Protein AF-A0A935S2S4-F1 (afdb_monomer)

Sequence (114 aa):
MNERDFGFKVIEQGTLTKVNLVAPYSPSWRAGIFNNDDVIAVNGTVVRNNLNQLLNYYSNQKSIDITIISQEKLRTVTLQKDEKEQTWFFKSKLSILAQSADKQKDSFNIWKTF

pLDDT: mean 90.67, std 6.55, range [62.06, 98.06]

Structure (mmCIF, N/CA/C/O backbone):
data_AF-A0A935S2S4-F1
#
_entry.id   AF-A0A935S2S4-F1
#
loop_
_atom_site.group_PDB
_atom_site.id
_atom_site.type_symbol
_atom_site.label_atom_id
_atom_site.label_alt_id
_atom_site.label_comp_id
_atom_site.label_asym_id
_atom_site.label_entity_id
_atom_site.label_seq_id
_atom_site.pdbx_PDB_ins_code
_atom_site.Cartn_x
_atom_site.Cartn_y
_atom_site.Cartn_z
_atom_site.occupancy
_atom_site.B_iso_or_equiv
_atom_site.auth_seq_id
_atom_site.auth_comp_id
_atom_site.auth_asym_id
_atom_site.auth_atom_id
_atom_site.pdbx_PDB_model_num
ATOM 1 N N . MET A 1 1 ? 6.767 6.193 0.531 1.00 79.56 1 MET A N 1
ATOM 2 C CA . MET A 1 1 ? 6.440 4.775 0.430 1.00 79.56 1 MET A CA 1
ATOM 3 C C . MET A 1 1 ? 5.403 4.669 -0.643 1.00 79.56 1 MET A C 1
ATOM 5 O O . MET A 1 1 ? 4.700 5.637 -0.904 1.00 79.56 1 MET A O 1
ATOM 9 N N . ASN A 1 2 ? 5.301 3.508 -1.246 1.00 84.56 2 ASN A N 1
ATOM 10 C CA . ASN A 1 2 ? 4.288 3.213 -2.227 1.00 84.56 2 ASN A CA 1
ATOM 11 C C . ASN A 1 2 ? 3.735 1.806 -1.975 1.00 84.56 2 ASN A C 1
ATOM 13 O O . ASN A 1 2 ? 4.348 1.003 -1.277 1.00 84.56 2 ASN A O 1
ATOM 17 N N . GLU A 1 3 ? 2.597 1.483 -2.578 1.00 84.12 3 GLU A N 1
ATOM 18 C CA . GLU A 1 3 ? 1.985 0.147 -2.542 1.00 84.12 3 GLU A CA 1
ATOM 19 C C . GLU A 1 3 ? 2.989 -0.942 -2.981 1.00 84.12 3 GLU A C 1
ATOM 21 O O . GLU A 1 3 ? 3.030 -2.056 -2.452 1.00 84.12 3 GLU A O 1
ATOM 26 N N . ARG A 1 4 ? 3.888 -0.574 -3.904 1.00 89.44 4 ARG A N 1
ATOM 27 C CA . ARG A 1 4 ? 4.980 -1.412 -4.417 1.00 89.44 4 ARG A CA 1
ATOM 28 C C . ARG A 1 4 ? 6.048 -1.765 -3.387 1.00 89.44 4 ARG A C 1
ATOM 30 O O . ARG A 1 4 ? 6.725 -2.761 -3.609 1.00 89.44 4 ARG A O 1
ATOM 37 N N . ASP A 1 5 ? 6.187 -1.002 -2.307 1.00 89.94 5 ASP A N 1
ATOM 38 C CA . ASP A 1 5 ? 7.149 -1.282 -1.229 1.00 89.94 5 ASP A CA 1
ATOM 39 C C . ASP A 1 5 ? 6.643 -2.383 -0.289 1.00 89.94 5 ASP A C 1
ATOM 41 O O . ASP A 1 5 ? 7.412 -2.964 0.472 1.00 89.94 5 ASP A O 1
ATOM 45 N N . PHE A 1 6 ? 5.339 -2.666 -0.332 1.00 93.06 6 PHE A N 1
ATOM 46 C CA . PHE A 1 6 ? 4.679 -3.628 0.548 1.00 93.06 6 PHE A CA 1
ATOM 47 C C . PHE A 1 6 ? 4.046 -4.798 -0.208 1.00 93.06 6 PHE A C 1
ATOM 49 O O . PHE A 1 6 ? 3.678 -5.806 0.391 1.00 93.06 6 PHE A O 1
ATOM 56 N N . GLY A 1 7 ? 3.949 -4.688 -1.534 1.00 93.44 7 GLY A N 1
ATOM 57 C CA . GLY A 1 7 ? 3.487 -5.756 -2.406 1.00 93.44 7 GLY A CA 1
ATOM 58 C C . GLY A 1 7 ? 1.991 -5.996 -2.329 1.00 93.44 7 GLY A C 1
ATOM 59 O O . GLY A 1 7 ? 1.554 -7.146 -2.345 1.00 93.44 7 GLY A O 1
ATOM 60 N N . PHE A 1 8 ? 1.220 -4.911 -2.337 1.00 95.31 8 PHE A N 1
ATOM 61 C CA . PHE A 1 8 ? -0.205 -4.932 -2.647 1.00 95.31 8 PHE A CA 1
ATOM 62 C C . PHE A 1 8 ? -0.540 -3.922 -3.755 1.00 95.31 8 PHE A C 1
ATOM 64 O O . PHE A 1 8 ? 0.303 -3.117 -4.147 1.00 95.31 8 PHE A O 1
ATOM 71 N N . LYS A 1 9 ? -1.752 -4.000 -4.298 1.00 95.31 9 LYS A N 1
ATOM 72 C CA . LYS A 1 9 ? -2.376 -2.946 -5.106 1.00 95.31 9 LYS A CA 1
ATOM 73 C C . LYS A 1 9 ? -3.804 -2.758 -4.658 1.00 95.31 9 LYS A C 1
ATOM 75 O O . LYS A 1 9 ? -4.465 -3.739 -4.305 1.00 95.31 9 LYS A O 1
ATOM 80 N N . VAL A 1 10 ? -4.293 -1.537 -4.784 1.00 95.25 10 VAL A N 1
ATOM 81 C CA . VAL A 1 10 ? -5.698 -1.222 -4.534 1.00 95.25 10 VAL A CA 1
ATOM 82 C C . VAL A 1 10 ? -6.417 -0.800 -5.807 1.00 95.25 10 VAL A C 1
ATOM 84 O O . VAL A 1 10 ? -5.803 -0.468 -6.823 1.00 95.25 10 VAL A O 1
ATOM 87 N N . ILE A 1 11 ? -7.738 -0.838 -5.736 1.00 94.81 11 ILE A N 1
ATOM 88 C CA . ILE A 1 11 ? -8.659 -0.195 -6.662 1.00 94.81 11 ILE A CA 1
ATOM 89 C C . ILE A 1 11 ? -9.589 0.699 -5.848 1.00 94.81 11 ILE A C 1
ATOM 91 O O . ILE A 1 11 ? -10.024 0.329 -4.756 1.00 94.81 11 ILE A O 1
ATOM 95 N N . GLU A 1 12 ? -9.891 1.876 -6.376 1.00 92.38 12 GLU A N 1
ATOM 96 C CA . GLU A 1 12 ? -10.876 2.767 -5.771 1.00 92.38 12 GLU A CA 1
ATOM 97 C C . GLU A 1 12 ? -12.259 2.437 -6.342 1.00 92.38 12 GLU A C 1
ATOM 99 O O . GLU A 1 12 ? -12.459 2.428 -7.558 1.00 92.38 12 GLU A O 1
ATOM 104 N N . GLN A 1 13 ? -13.207 2.126 -5.461 1.00 88.50 13 GLN A N 1
ATOM 105 C CA . GLN A 1 13 ? -14.606 1.865 -5.789 1.00 88.50 13 GLN A CA 1
ATOM 106 C C . GLN A 1 13 ? -15.472 2.873 -5.031 1.00 88.50 13 GLN A C 1
ATOM 108 O O . GLN A 1 13 ? -15.844 2.670 -3.875 1.00 88.50 13 GLN A O 1
ATOM 113 N N . GLY A 1 14 ? -15.757 4.008 -5.672 1.00 87.38 14 GLY A N 1
ATOM 114 C CA . GLY A 1 14 ? -16.455 5.116 -5.022 1.00 87.38 14 GLY A CA 1
ATOM 115 C C . GLY A 1 14 ? -15.600 5.727 -3.912 1.00 87.38 14 GLY A C 1
ATOM 116 O O . GLY A 1 14 ? -14.588 6.358 -4.198 1.00 87.38 14 GLY A O 1
ATOM 117 N N . THR A 1 15 ? -16.010 5.556 -2.654 1.00 84.88 15 THR A N 1
ATOM 118 C CA . THR A 1 15 ? -15.266 6.020 -1.467 1.00 84.88 15 THR A CA 1
ATOM 119 C C . THR A 1 15 ? -14.428 4.924 -0.810 1.00 84.88 15 THR A C 1
ATOM 121 O O . THR A 1 15 ? -13.741 5.194 0.174 1.00 84.88 15 THR A O 1
ATOM 124 N N . LEU A 1 16 ? -14.529 3.683 -1.294 1.00 90.75 16 LEU A N 1
ATOM 125 C CA . LEU A 1 16 ? -13.819 2.538 -0.739 1.00 90.75 16 LEU A CA 1
ATOM 126 C C . LEU A 1 16 ? -12.513 2.316 -1.493 1.00 90.75 16 LEU A C 1
ATOM 128 O O . LEU A 1 16 ? -12.470 2.338 -2.722 1.00 90.75 16 LEU A O 1
ATOM 132 N N . THR A 1 17 ? -11.447 2.054 -0.747 1.00 96.00 17 THR A N 1
ATOM 133 C CA . THR A 1 17 ? -10.157 1.637 -1.296 1.00 96.00 17 THR A CA 1
ATOM 134 C C . THR A 1 17 ? -9.994 0.144 -1.044 1.00 96.00 17 THR A C 1
ATOM 136 O O . THR A 1 17 ? -9.702 -0.263 0.075 1.00 96.00 17 THR A O 1
ATOM 139 N N . LYS A 1 18 ? -10.208 -0.686 -2.066 1.00 96.00 18 LYS A N 1
ATOM 140 C CA . LYS A 1 18 ? -10.226 -2.149 -1.933 1.00 96.00 18 LYS A CA 1
ATOM 141 C C . LYS A 1 18 ? -8.922 -2.757 -2.433 1.00 96.00 18 LYS A C 1
ATOM 143 O O . LYS A 1 18 ? -8.431 -2.390 -3.499 1.00 96.00 18 LYS A O 1
ATOM 148 N N . VAL A 1 19 ? -8.359 -3.704 -1.691 1.00 96.62 19 VAL A N 1
ATOM 149 C CA . VAL A 1 19 ? -7.189 -4.477 -2.118 1.00 96.62 19 VAL A CA 1
ATOM 150 C C . VAL A 1 19 ? -7.584 -5.368 -3.289 1.00 96.62 19 VAL A C 1
ATOM 152 O O . VAL A 1 19 ? -8.498 -6.176 -3.180 1.00 96.62 19 VAL A O 1
ATOM 155 N N . ASN A 1 20 ? -6.874 -5.237 -4.406 1.00 96.38 20 ASN A N 1
ATOM 156 C CA . ASN A 1 20 ? -7.121 -6.007 -5.626 1.00 96.38 20 ASN A CA 1
ATOM 157 C C . ASN A 1 20 ? -6.077 -7.110 -5.835 1.00 96.38 20 ASN A C 1
ATOM 159 O O . ASN A 1 20 ? -6.391 -8.201 -6.298 1.00 96.38 20 ASN A O 1
ATOM 163 N N . LEU A 1 21 ? -4.812 -6.833 -5.506 1.00 96.06 21 LEU A N 1
ATOM 164 C CA . LEU A 1 21 ? -3.717 -7.789 -5.665 1.00 96.06 21 LEU A CA 1
ATOM 165 C C . LEU A 1 21 ? -2.813 -7.764 -4.444 1.00 96.06 21 LEU A C 1
ATOM 167 O O . LEU A 1 21 ? -2.524 -6.700 -3.904 1.00 96.06 21 LEU A O 1
ATOM 171 N N . VAL A 1 22 ? -2.300 -8.935 -4.080 1.00 96.62 22 VAL A N 1
ATOM 172 C CA . VAL A 1 22 ? -1.262 -9.108 -3.065 1.00 96.62 22 VAL A CA 1
ATO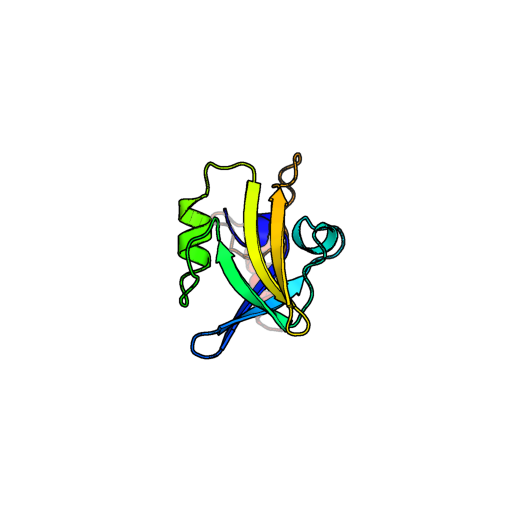M 173 C C . VAL A 1 22 ? -0.209 -10.040 -3.648 1.00 96.62 22 VAL A C 1
ATOM 175 O O . VAL A 1 22 ? -0.530 -11.118 -4.145 1.00 96.62 22 VAL A O 1
ATOM 178 N N . ALA A 1 23 ? 1.045 -9.600 -3.660 1.00 95.25 23 ALA A N 1
ATOM 179 C CA . ALA A 1 23 ? 2.142 -10.393 -4.188 1.00 95.25 23 ALA A CA 1
ATOM 180 C C . ALA A 1 23 ? 2.553 -11.486 -3.183 1.00 95.25 23 ALA A C 1
ATOM 182 O O . ALA A 1 23 ? 2.676 -11.190 -1.995 1.00 95.25 23 ALA A O 1
ATOM 183 N N . PRO A 1 24 ? 2.812 -12.731 -3.621 1.00 93.31 24 PRO A N 1
ATOM 184 C CA . PRO A 1 24 ? 3.286 -13.787 -2.731 1.00 93.31 24 PRO A CA 1
ATOM 185 C C . PRO A 1 24 ? 4.554 -13.380 -1.975 1.00 93.31 24 PRO A C 1
ATOM 187 O O . PRO A 1 24 ? 5.441 -12.736 -2.539 1.00 93.31 24 PRO A O 1
ATOM 190 N N . TYR A 1 25 ? 4.634 -13.778 -0.703 1.00 92.56 25 TYR A N 1
ATOM 191 C CA . TYR A 1 25 ? 5.766 -13.521 0.196 1.00 92.56 25 TYR A CA 1
ATOM 192 C C . TYR A 1 25 ? 6.083 -12.041 0.473 1.00 92.56 25 TYR A C 1
ATOM 194 O O . TYR A 1 25 ? 7.078 -11.758 1.143 1.00 92.56 25 TYR A O 1
ATOM 202 N N . SER A 1 26 ? 5.252 -11.100 0.012 1.00 94.31 26 SER A N 1
ATOM 203 C CA . SER A 1 26 ? 5.408 -9.672 0.295 1.00 94.31 26 SER A CA 1
ATOM 204 C C . SER A 1 26 ? 5.094 -9.324 1.757 1.00 94.31 26 SER A C 1
ATOM 206 O O . SER A 1 26 ? 4.464 -10.124 2.458 1.00 94.31 26 SER A O 1
ATOM 208 N N . PRO A 1 27 ? 5.478 -8.127 2.242 1.00 94.94 27 PRO A N 1
ATOM 209 C CA . PRO A 1 27 ? 5.054 -7.624 3.544 1.00 94.94 27 PRO A CA 1
ATOM 210 C C . PRO A 1 27 ? 3.542 -7.716 3.764 1.00 94.94 27 PRO A C 1
ATOM 212 O O . PRO A 1 27 ? 3.111 -8.212 4.801 1.00 94.94 27 PRO A O 1
ATOM 215 N N . SER A 1 28 ? 2.734 -7.326 2.775 1.00 95.75 28 SER A N 1
ATOM 216 C CA . SER A 1 28 ? 1.273 -7.423 2.862 1.00 95.75 28 SER A CA 1
ATOM 217 C C . SER A 1 28 ? 0.772 -8.863 2.936 1.00 95.75 28 SER A C 1
ATOM 219 O O . SER A 1 28 ? -0.148 -9.138 3.703 1.00 95.75 28 SER A O 1
ATOM 221 N N . TRP A 1 29 ? 1.396 -9.792 2.204 1.00 95.62 29 TRP A N 1
ATOM 222 C CA . TRP A 1 29 ? 1.056 -11.215 2.283 1.00 95.62 29 TRP A CA 1
ATOM 223 C C . TRP A 1 29 ? 1.381 -11.799 3.661 1.00 95.62 29 TRP A C 1
ATOM 225 O O . TRP A 1 29 ? 0.541 -12.455 4.270 1.00 95.62 29 TRP A O 1
ATOM 235 N N . ARG A 1 30 ? 2.578 -11.507 4.189 1.00 94.94 30 ARG A N 1
ATOM 236 C CA . ARG A 1 30 ? 3.013 -11.959 5.523 1.00 94.94 30 ARG A CA 1
ATOM 237 C C . ARG A 1 30 ? 2.143 -11.379 6.641 1.00 94.94 30 ARG A C 1
ATOM 239 O O . ARG A 1 30 ? 1.908 -12.052 7.636 1.00 94.94 30 ARG A O 1
ATOM 246 N N . ALA A 1 31 ? 1.629 -10.165 6.450 1.00 95.00 31 ALA A N 1
ATOM 247 C CA . ALA A 1 31 ? 0.675 -9.517 7.348 1.00 95.00 31 ALA A CA 1
ATOM 248 C C . ALA A 1 31 ? -0.772 -10.038 7.205 1.00 95.00 31 ALA A C 1
ATOM 250 O O . ALA A 1 31 ? -1.677 -9.557 7.889 1.00 95.00 31 ALA A O 1
ATOM 251 N N . GLY A 1 32 ? -1.013 -11.003 6.311 1.00 94.81 32 GLY A N 1
ATOM 252 C CA . GLY A 1 32 ? -2.319 -11.622 6.103 1.00 94.81 32 GLY A CA 1
ATOM 253 C C . GLY A 1 32 ? -3.339 -10.712 5.422 1.00 94.81 32 GLY A C 1
ATOM 254 O O . GLY A 1 32 ? -4.536 -10.899 5.635 1.00 94.81 32 GLY A O 1
ATOM 255 N N . ILE A 1 33 ? -2.903 -9.693 4.674 1.00 96.50 33 ILE A N 1
ATOM 256 C CA . ILE A 1 33 ? -3.795 -8.896 3.820 1.00 96.50 33 ILE A CA 1
ATOM 257 C C . ILE A 1 33 ? -4.198 -9.756 2.623 1.00 96.50 33 ILE A C 1
ATOM 259 O O . ILE A 1 33 ? -3.343 -10.363 1.970 1.00 96.50 33 ILE A O 1
ATOM 263 N N . PHE A 1 34 ? -5.489 -9.780 2.316 1.00 95.81 34 PHE A N 1
ATOM 264 C CA . PHE A 1 34 ? -6.051 -10.555 1.219 1.00 95.81 34 PHE A CA 1
ATOM 265 C C . PHE A 1 34 ? -6.713 -9.668 0.166 1.00 95.81 34 PHE A C 1
ATOM 267 O O . PHE A 1 34 ? -7.020 -8.497 0.382 1.00 95.81 34 PHE A O 1
ATOM 274 N N . ASN A 1 35 ? -6.924 -10.253 -1.014 1.00 95.75 35 ASN A N 1
ATOM 275 C CA . ASN A 1 35 ? -7.774 -9.649 -2.032 1.00 95.75 35 ASN A CA 1
ATOM 276 C C . ASN A 1 35 ? -9.183 -9.428 -1.455 1.00 95.75 35 ASN A C 1
ATOM 278 O O . ASN A 1 35 ? -9.688 -10.279 -0.724 1.00 95.75 35 ASN A O 1
ATOM 282 N N . ASN A 1 36 ? -9.804 -8.314 -1.828 1.00 95.50 36 ASN A N 1
ATOM 283 C CA . ASN A 1 36 ? -11.088 -7.816 -1.358 1.00 95.50 36 ASN A CA 1
ATOM 284 C C . ASN A 1 36 ? -11.112 -7.272 0.074 1.00 95.50 36 ASN A C 1
ATOM 286 O O . ASN A 1 36 ? -12.188 -6.869 0.509 1.00 95.50 36 ASN A O 1
ATOM 290 N N . ASP A 1 37 ? -9.983 -7.179 0.776 1.00 97.06 37 ASP A N 1
ATOM 291 C CA . ASP A 1 37 ? -9.935 -6.402 2.016 1.00 97.06 37 ASP A CA 1
ATOM 292 C C . ASP A 1 37 ? -10.111 -4.906 1.709 1.00 97.06 37 ASP A C 1
ATOM 294 O O . ASP A 1 37 ? -9.586 -4.399 0.714 1.00 97.06 37 ASP A O 1
ATOM 298 N N . ASP A 1 38 ? -10.825 -4.184 2.568 1.00 96.94 38 ASP A N 1
ATOM 299 C CA . ASP A 1 38 ? -11.025 -2.744 2.408 1.00 96.94 38 ASP A CA 1
ATOM 300 C C . ASP A 1 38 ? -10.017 -1.989 3.270 1.00 96.94 38 ASP A C 1
ATOM 302 O O . ASP A 1 38 ? -9.987 -2.145 4.487 1.00 96.94 38 ASP A O 1
ATOM 306 N N . VAL A 1 39 ? -9.183 -1.159 2.650 1.00 97.06 39 VAL A N 1
ATOM 307 C CA . VAL A 1 39 ? -8.210 -0.311 3.338 1.00 97.06 39 VAL A CA 1
ATOM 30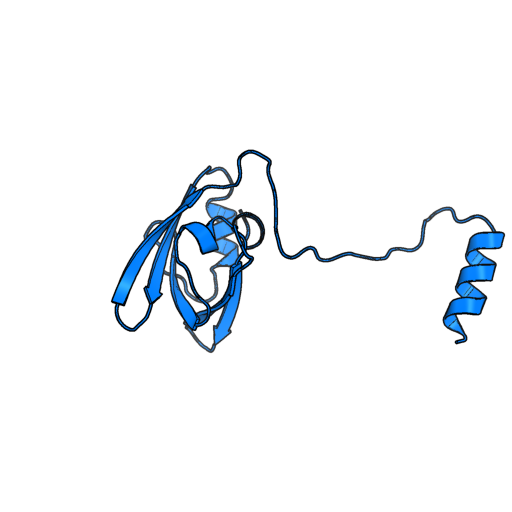8 C C . VAL A 1 39 ? -8.904 0.950 3.823 1.00 97.06 39 VAL A C 1
ATOM 310 O O . VAL A 1 39 ? -9.378 1.751 3.017 1.00 97.06 39 VAL A O 1
ATOM 313 N N . ILE A 1 40 ? -8.928 1.151 5.139 1.00 97.19 40 ILE A N 1
ATOM 314 C CA . ILE A 1 40 ? -9.673 2.259 5.742 1.00 97.19 40 ILE A CA 1
ATOM 315 C C . ILE A 1 40 ? -8.790 3.314 6.405 1.00 97.19 40 ILE A C 1
ATOM 317 O O . ILE A 1 40 ? -9.220 4.459 6.524 1.00 97.19 40 ILE A O 1
ATOM 321 N N . ALA A 1 41 ? -7.574 2.969 6.841 1.00 97.25 41 ALA A N 1
ATOM 322 C CA . ALA A 1 41 ? -6.658 3.928 7.454 1.00 97.25 41 ALA A CA 1
ATOM 323 C C . ALA A 1 41 ? -5.187 3.534 7.283 1.00 97.25 41 ALA A C 1
ATOM 325 O O . ALA A 1 41 ? -4.855 2.351 7.193 1.00 97.25 41 ALA A O 1
ATOM 326 N N . VAL A 1 42 ? -4.312 4.539 7.301 1.00 96.94 42 VAL A N 1
ATOM 327 C CA . VAL A 1 42 ? -2.853 4.393 7.388 1.00 96.94 42 VAL A CA 1
ATOM 328 C C . VAL A 1 42 ? -2.359 5.214 8.574 1.00 96.94 42 VAL A C 1
ATOM 330 O O . VAL A 1 42 ? -2.629 6.413 8.642 1.00 96.94 42 VAL A O 1
ATOM 333 N N . ASN A 1 43 ? -1.656 4.582 9.516 1.00 96.25 43 ASN A N 1
ATOM 334 C CA . ASN A 1 43 ? -1.158 5.191 10.755 1.00 96.25 43 ASN A CA 1
ATOM 335 C C . ASN A 1 43 ? -2.245 5.993 11.503 1.00 96.25 43 ASN A C 1
ATOM 337 O O . ASN A 1 43 ? -2.020 7.125 11.930 1.00 96.25 43 ASN A O 1
ATOM 341 N N . GLY A 1 44 ? -3.460 5.441 11.592 1.00 95.44 44 GLY A N 1
ATOM 342 C CA . GLY A 1 44 ? -4.610 6.091 12.234 1.00 95.44 44 GLY A CA 1
ATOM 343 C C . GLY A 1 44 ? -5.288 7.200 11.415 1.00 95.44 44 GLY A C 1
ATOM 344 O O . GLY A 1 44 ? -6.315 7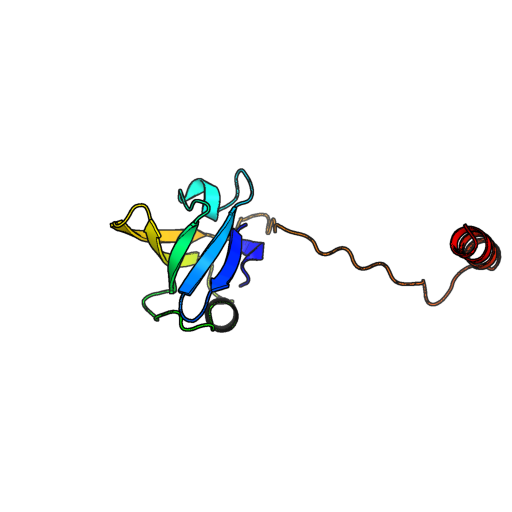.721 11.842 1.00 95.44 44 GLY A O 1
ATOM 345 N N . THR A 1 45 ? -4.775 7.541 10.228 1.00 96.81 45 THR A N 1
ATOM 346 C CA . THR A 1 45 ? -5.393 8.527 9.327 1.00 96.81 45 THR A CA 1
ATOM 347 C C . THR A 1 45 ? -6.300 7.837 8.317 1.00 96.81 45 THR A C 1
ATOM 349 O O . THR A 1 45 ? -5.853 6.956 7.585 1.00 96.81 45 THR A O 1
ATOM 352 N N . VAL A 1 46 ? -7.568 8.250 8.260 1.00 96.75 46 VAL A N 1
ATOM 353 C CA . VAL A 1 46 ? -8.583 7.657 7.374 1.00 96.75 46 VAL A CA 1
ATOM 354 C C . VAL A 1 46 ? -8.218 7.846 5.900 1.00 96.75 46 VAL A C 1
ATOM 356 O O . VAL A 1 46 ? -7.857 8.943 5.471 1.00 96.75 46 VAL A O 1
ATOM 359 N N . VAL A 1 47 ? -8.382 6.780 5.120 1.00 95.94 47 VAL A N 1
ATOM 360 C CA . VAL A 1 47 ? -8.222 6.781 3.666 1.00 95.94 47 VAL A CA 1
ATOM 361 C C . VAL A 1 47 ? -9.520 7.257 3.011 1.00 95.94 47 VAL A C 1
ATOM 363 O O . VAL A 1 47 ? -10.596 6.718 3.255 1.00 95.94 47 VAL A O 1
ATOM 366 N N . ARG A 1 48 ? -9.415 8.285 2.168 1.00 92.69 48 ARG A N 1
ATOM 367 C CA . ARG A 1 48 ? -10.502 8.860 1.361 1.00 92.69 48 ARG A CA 1
ATOM 368 C C . ARG A 1 48 ? -9.991 9.122 -0.054 1.00 92.69 48 ARG A C 1
ATOM 370 O O . ARG A 1 48 ? -9.715 10.267 -0.403 1.00 92.69 48 ARG A O 1
ATOM 377 N N . ASN A 1 49 ? -9.793 8.058 -0.832 1.00 90.56 49 ASN A N 1
ATOM 378 C CA . ASN A 1 49 ? -9.235 8.119 -2.196 1.00 90.56 49 ASN A CA 1
ATOM 379 C C . ASN A 1 49 ? -7.880 8.848 -2.270 1.00 90.56 49 ASN A C 1
ATOM 381 O O . ASN A 1 49 ? -7.537 9.546 -3.222 1.00 90.56 49 ASN A O 1
ATOM 385 N N . ASN A 1 50 ? -7.119 8.751 -1.182 1.00 93.25 50 ASN A N 1
ATOM 386 C CA . ASN A 1 50 ? -5.850 9.438 -0.993 1.00 93.25 50 ASN A CA 1
ATOM 387 C C . ASN A 1 50 ? -4.778 8.491 -0.443 1.00 93.25 50 ASN A C 1
ATOM 389 O O . ASN A 1 50 ? -3.772 8.952 0.097 1.00 93.25 50 ASN A O 1
ATOM 393 N N . LEU A 1 51 ? -4.961 7.171 -0.590 1.00 94.06 51 LEU A N 1
ATOM 394 C CA . LEU A 1 51 ? -4.027 6.178 -0.055 1.00 94.06 51 LEU A CA 1
ATOM 395 C C . LEU A 1 51 ? -2.595 6.458 -0.522 1.00 94.06 51 LEU A C 1
ATOM 397 O O . LEU A 1 51 ? -1.679 6.532 0.290 1.00 94.06 51 LEU A O 1
ATOM 401 N N . ASN A 1 52 ? -2.409 6.690 -1.822 1.00 92.06 52 ASN A N 1
ATOM 402 C CA . ASN A 1 52 ? -1.096 6.987 -2.391 1.00 92.06 52 ASN A CA 1
ATOM 403 C C . ASN A 1 52 ? -0.466 8.261 -1.803 1.00 92.06 52 ASN A C 1
ATOM 405 O O . ASN A 1 52 ? 0.743 8.304 -1.578 1.00 92.06 52 ASN A O 1
ATOM 409 N N . GLN A 1 53 ? -1.269 9.286 -1.504 1.00 93.75 53 GLN A N 1
ATOM 410 C CA . GLN A 1 53 ? -0.783 10.501 -0.844 1.00 93.75 53 GLN A CA 1
ATOM 411 C C . GLN A 1 53 ? -0.340 10.207 0.594 1.00 93.75 53 GLN A C 1
ATOM 413 O O . GLN A 1 53 ? 0.736 10.644 0.995 1.00 93.75 53 GLN A O 1
ATOM 418 N N . LEU A 1 54 ? -1.114 9.412 1.340 1.00 94.81 54 LEU A N 1
ATOM 419 C CA . LEU A 1 54 ? -0.776 9.002 2.706 1.00 94.81 54 LEU A CA 1
ATOM 420 C C . LEU A 1 54 ? 0.500 8.147 2.746 1.00 94.81 54 LEU A C 1
ATOM 422 O O . LEU A 1 54 ? 1.399 8.415 3.539 1.00 94.81 54 LEU A O 1
ATOM 426 N N . LEU A 1 55 ? 0.645 7.169 1.849 1.00 93.44 55 LEU A N 1
ATOM 427 C CA . LEU A 1 55 ? 1.868 6.360 1.749 1.00 93.44 55 LEU A CA 1
ATOM 428 C C . LEU A 1 55 ? 3.096 7.220 1.393 1.00 93.44 55 LEU A C 1
ATOM 430 O O . LEU A 1 55 ? 4.197 7.014 1.915 1.00 93.44 55 LEU A O 1
ATOM 434 N N . ASN A 1 56 ? 2.927 8.222 0.531 1.00 93.31 56 ASN A N 1
ATOM 435 C CA . ASN A 1 56 ? 3.997 9.170 0.225 1.00 93.31 56 ASN A CA 1
ATOM 436 C C . ASN A 1 56 ? 4.346 10.049 1.434 1.00 93.31 56 ASN A C 1
ATOM 438 O O . ASN A 1 56 ? 5.530 10.254 1.706 1.00 93.31 56 ASN A O 1
ATOM 442 N N . TYR A 1 57 ? 3.347 10.504 2.190 1.00 94.06 57 TYR A N 1
ATOM 443 C CA . TYR A 1 57 ? 3.542 11.285 3.411 1.00 94.06 57 TYR A CA 1
ATOM 444 C C . TYR A 1 57 ? 4.379 10.523 4.452 1.00 94.06 57 TYR A C 1
ATOM 446 O O . TYR A 1 57 ? 5.343 11.064 4.988 1.00 94.06 57 TYR A O 1
ATOM 454 N N . TYR A 1 58 ? 4.112 9.230 4.650 1.00 93.12 58 TYR A N 1
ATOM 455 C CA . TYR A 1 58 ? 4.877 8.377 5.572 1.00 93.12 58 TYR A CA 1
ATOM 456 C C . TYR A 1 58 ? 6.165 7.790 4.966 1.00 93.12 58 TYR A C 1
ATOM 458 O O . TYR A 1 58 ? 6.751 6.856 5.509 1.00 93.12 58 TYR A O 1
ATOM 466 N N . SER A 1 59 ? 6.656 8.333 3.848 1.00 88.25 59 SER A N 1
ATOM 467 C CA . SER A 1 59 ? 7.756 7.741 3.075 1.00 88.25 59 SER A CA 1
ATOM 468 C C . SER A 1 59 ? 9.049 7.471 3.834 1.00 88.25 59 SER A C 1
ATOM 470 O O . SER A 1 59 ? 9.687 6.446 3.567 1.00 88.25 59 SER A O 1
ATOM 472 N N . ASN A 1 60 ? 9.389 8.350 4.773 1.00 87.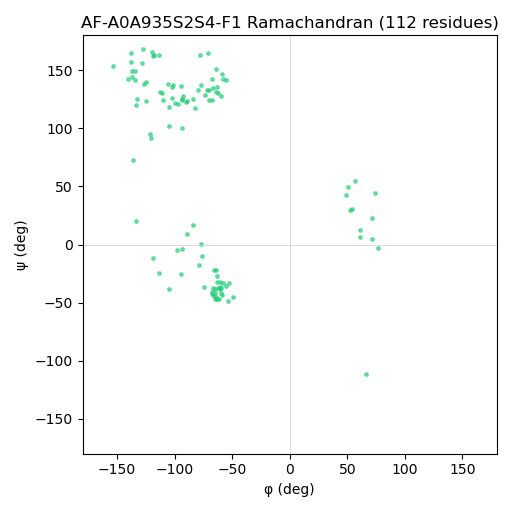75 60 ASN A N 1
ATOM 473 C CA . ASN A 1 60 ? 10.615 8.294 5.568 1.00 87.75 60 ASN A CA 1
ATOM 474 C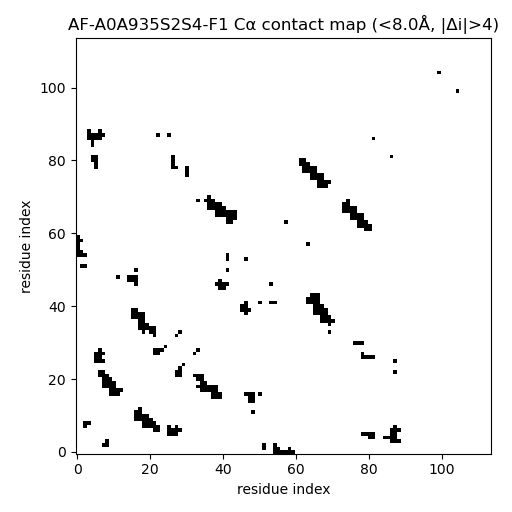 C . ASN A 1 60 ? 10.569 7.243 6.685 1.00 87.75 60 ASN A C 1
ATOM 476 O O . ASN A 1 60 ? 11.589 6.966 7.311 1.00 87.75 60 ASN A O 1
ATOM 480 N N . GLN A 1 61 ? 9.407 6.645 6.951 1.00 90.38 61 GLN A N 1
ATOM 481 C CA . GLN A 1 61 ? 9.287 5.591 7.951 1.00 90.38 61 GLN A CA 1
ATOM 482 C C . GLN A 1 61 ? 9.819 4.250 7.399 1.00 90.38 61 GLN A C 1
ATOM 484 O O . GLN A 1 61 ? 10.017 4.059 6.190 1.00 90.38 61 GLN A O 1
ATOM 489 N N . LYS A 1 62 ? 10.087 3.300 8.297 1.00 89.56 62 LYS A N 1
ATOM 490 C CA . LYS A 1 62 ? 10.428 1.912 7.929 1.00 89.56 62 LYS A CA 1
ATOM 491 C C . LYS A 1 62 ? 9.207 0.997 7.934 1.00 89.56 62 LYS A C 1
ATOM 493 O O . LYS A 1 62 ? 9.184 0.001 7.216 1.00 89.56 62 LYS A O 1
ATOM 498 N N . SER A 1 63 ? 8.195 1.364 8.710 1.00 93.31 63 SER A N 1
ATOM 499 C CA . SER A 1 63 ? 6.956 0.622 8.866 1.00 93.31 63 SER A CA 1
ATOM 500 C C . SER A 1 63 ? 5.753 1.552 8.868 1.00 93.31 63 SER A C 1
ATOM 502 O O . SER A 1 63 ? 5.890 2.732 9.189 1.00 93.31 63 SER A O 1
ATOM 504 N N . ILE A 1 64 ? 4.592 1.003 8.528 1.00 95.50 64 ILE A N 1
ATOM 505 C CA . ILE A 1 64 ? 3.290 1.665 8.628 1.00 95.50 64 ILE A CA 1
ATOM 506 C C . ILE A 1 64 ? 2.263 0.698 9.194 1.00 95.50 64 ILE A C 1
ATOM 508 O O . ILE A 1 64 ? 2.319 -0.498 8.919 1.00 95.50 64 ILE A O 1
ATOM 512 N N . ASP A 1 65 ? 1.291 1.229 9.914 1.00 97.38 65 ASP A N 1
ATOM 513 C CA . ASP A 1 65 ? 0.108 0.496 10.327 1.00 97.38 65 ASP A CA 1
ATOM 514 C C . ASP A 1 65 ? -0.999 0.734 9.308 1.00 97.38 65 ASP A C 1
ATOM 516 O O . ASP A 1 65 ? -1.357 1.875 9.016 1.00 97.38 65 ASP A O 1
ATOM 520 N N . ILE A 1 66 ? -1.548 -0.341 8.756 1.00 96.94 66 ILE A N 1
ATOM 521 C CA . ILE A 1 66 ? -2.720 -0.281 7.892 1.00 96.94 66 ILE A CA 1
ATOM 522 C C . ILE A 1 66 ? -3.895 -0.889 8.637 1.00 96.94 66 ILE A C 1
ATOM 524 O O . ILE A 1 66 ? -3.846 -2.043 9.064 1.00 96.94 66 ILE A O 1
ATOM 528 N N . THR A 1 67 ? -4.970 -0.119 8.756 1.00 98.06 67 THR A N 1
ATOM 529 C CA . THR A 1 67 ? -6.254 -0.630 9.225 1.00 98.06 67 THR A CA 1
ATOM 530 C C . THR A 1 67 ? -7.090 -1.042 8.025 1.00 98.06 67 THR A C 1
ATOM 532 O O . THR A 1 67 ? -7.290 -0.254 7.096 1.00 98.06 67 THR A O 1
ATOM 535 N N . ILE A 1 68 ? -7.583 -2.276 8.061 1.00 97.50 68 ILE A N 1
ATOM 536 C CA . ILE A 1 68 ? -8.419 -2.870 7.027 1.00 97.50 68 ILE A CA 1
ATOM 537 C C . ILE A 1 68 ? -9.696 -3.467 7.616 1.00 97.50 68 ILE A C 1
ATOM 539 O O . ILE A 1 68 ? -9.732 -3.858 8.786 1.00 97.50 68 ILE A O 1
ATOM 543 N N . ILE A 1 69 ? -10.722 -3.592 6.784 1.00 97.25 69 ILE A N 1
ATOM 544 C CA . ILE A 1 69 ? -11.862 -4.474 7.022 1.00 97.25 69 ILE A CA 1
ATOM 545 C C . ILE A 1 69 ? -11.625 -5.741 6.206 1.00 97.25 69 ILE A C 1
ATOM 547 O O . ILE A 1 69 ? -11.456 -5.688 4.991 1.00 97.25 69 ILE A O 1
ATOM 551 N N . SER A 1 70 ? -11.591 -6.881 6.886 1.00 95.38 70 SER A N 1
ATOM 552 C CA . SER A 1 70 ? -11.385 -8.192 6.277 1.00 95.38 70 SER A CA 1
ATOM 553 C C . SER A 1 70 ? -12.413 -9.153 6.852 1.00 95.38 70 SER A C 1
ATOM 555 O O . SER A 1 70 ? -12.465 -9.338 8.068 1.00 95.38 70 SER A O 1
ATOM 557 N N . GLN A 1 71 ? -13.252 -9.736 5.992 1.00 93.62 71 GLN A N 1
ATOM 558 C CA . GLN A 1 71 ? -14.364 -10.605 6.406 1.00 93.62 71 GLN A CA 1
ATOM 559 C C . GLN A 1 71 ? -15.245 -9.955 7.492 1.00 93.62 71 GLN A C 1
ATOM 561 O O . GLN A 1 71 ? -15.477 -10.546 8.547 1.00 93.62 71 GLN A O 1
ATOM 566 N N . GLU A 1 72 ? -15.674 -8.707 7.266 1.00 94.50 72 GLU A N 1
ATOM 567 C CA . GLU A 1 72 ? -16.481 -7.909 8.211 1.00 94.50 72 GLU A CA 1
ATOM 568 C C . GLU A 1 72 ? -15.808 -7.621 9.567 1.00 94.50 72 GLU A C 1
ATOM 570 O O . GLU A 1 72 ? -16.450 -7.160 10.511 1.00 94.50 72 GLU A O 1
ATOM 575 N N . LYS A 1 73 ? -14.499 -7.869 9.694 1.00 96.25 73 LYS A N 1
ATOM 576 C CA . LYS A 1 73 ? -13.733 -7.586 10.911 1.00 96.25 73 LYS A CA 1
ATOM 577 C C . LYS A 1 73 ? -12.722 -6.487 10.673 1.00 96.25 73 LYS A C 1
ATOM 579 O O . LYS A 1 73 ? -11.921 -6.540 9.741 1.00 96.25 73 LYS A O 1
ATOM 584 N N . LEU A 1 74 ? -12.724 -5.526 11.586 1.00 97.25 74 LEU A N 1
ATOM 585 C CA . LEU A 1 74 ? -11.713 -4.491 11.645 1.00 97.25 74 LEU A CA 1
ATOM 586 C C . LEU A 1 74 ? -10.397 -5.073 12.170 1.00 97.25 74 LEU A C 1
ATOM 588 O O . LEU A 1 74 ? -10.371 -5.706 13.226 1.00 97.25 74 LEU A O 1
ATOM 592 N N . ARG A 1 75 ? -9.302 -4.846 11.447 1.00 96.62 75 ARG A N 1
ATOM 593 C CA . ARG A 1 75 ? -7.962 -5.294 11.841 1.00 96.62 75 ARG A CA 1
ATOM 594 C C . ARG A 1 75 ? -6.936 -4.228 11.507 1.00 96.62 75 ARG A C 1
ATOM 596 O O . ARG A 1 75 ? -7.006 -3.627 10.442 1.00 96.62 75 ARG A O 1
ATOM 603 N N . THR A 1 76 ? -5.945 -4.062 12.370 1.00 97.69 76 THR A N 1
ATOM 604 C CA . THR A 1 76 ? -4.762 -3.247 12.079 1.00 97.69 76 THR A CA 1
ATOM 605 C C . THR A 1 76 ? -3.560 -4.162 11.954 1.00 97.69 76 THR A C 1
ATOM 607 O O . THR A 1 76 ? -3.349 -5.025 12.804 1.00 97.69 76 THR A O 1
ATOM 610 N N . VAL A 1 77 ? -2.796 -3.995 10.880 1.00 97.06 77 VAL A N 1
ATOM 611 C CA . VAL A 1 77 ? -1.588 -4.770 10.608 1.00 97.06 77 VAL A CA 1
ATOM 612 C C . VAL A 1 77 ? -0.418 -3.837 10.344 1.00 97.06 77 VAL A C 1
ATOM 614 O O . VAL A 1 77 ? -0.556 -2.848 9.626 1.00 97.06 77 VAL A O 1
ATOM 617 N N . THR A 1 78 ? 0.741 -4.165 10.901 1.00 96.81 78 THR A N 1
ATOM 618 C CA . THR A 1 78 ? 1.973 -3.408 10.672 1.00 96.81 78 THR A CA 1
ATOM 619 C C . THR A 1 78 ? 2.711 -3.986 9.472 1.00 96.81 78 THR A C 1
ATOM 621 O O . THR A 1 78 ? 3.070 -5.164 9.450 1.00 96.81 78 THR A O 1
ATOM 624 N N . LEU A 1 79 ? 2.964 -3.152 8.469 1.00 94.81 79 LEU A N 1
ATOM 625 C CA . LEU A 1 79 ? 3.758 -3.485 7.296 1.00 94.81 79 LEU A CA 1
ATOM 626 C C . LEU A 1 79 ? 5.146 -2.883 7.441 1.00 94.81 79 LEU A C 1
ATOM 628 O O . LEU A 1 79 ? 5.290 -1.679 7.639 1.00 94.81 79 LEU A O 1
ATOM 632 N N . GLN A 1 80 ? 6.172 -3.715 7.307 1.00 92.88 80 GLN A N 1
ATOM 633 C CA . GLN A 1 80 ? 7.565 -3.282 7.288 1.00 92.88 80 GLN A CA 1
ATOM 634 C C . GLN A 1 80 ? 8.096 -3.350 5.860 1.00 92.88 80 GLN A C 1
ATOM 636 O O . GLN A 1 80 ? 7.808 -4.309 5.140 1.00 92.88 80 GLN A O 1
ATOM 641 N N . LYS A 1 81 ? 8.861 -2.334 5.449 1.00 87.81 81 LYS 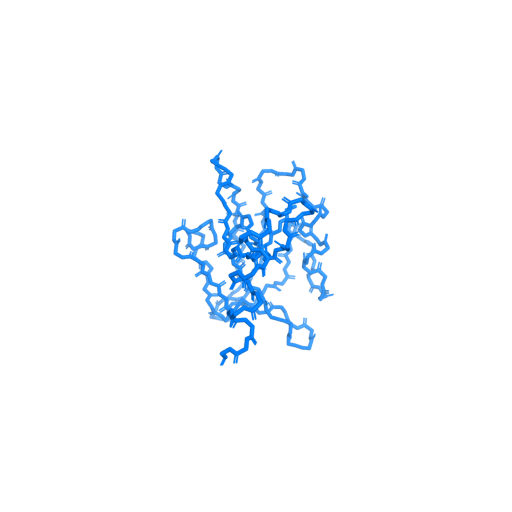A N 1
ATOM 642 C CA . LYS A 1 81 ? 9.612 -2.401 4.192 1.00 87.81 81 LYS A CA 1
ATOM 643 C C . LYS A 1 81 ? 10.562 -3.589 4.236 1.00 87.81 81 LYS A C 1
ATOM 645 O O . LYS A 1 81 ? 11.102 -3.921 5.291 1.00 87.81 81 LYS A O 1
ATOM 650 N N . ASP A 1 82 ? 10.775 -4.198 3.081 1.00 84.62 82 ASP A N 1
ATOM 651 C CA . ASP A 1 82 ? 11.769 -5.251 2.969 1.00 84.62 82 ASP A CA 1
ATOM 652 C C . ASP A 1 82 ? 13.180 -4.678 3.172 1.00 84.62 82 ASP A C 1
ATOM 654 O O . ASP A 1 82 ? 13.518 -3.633 2.613 1.00 84.62 82 ASP A O 1
ATOM 658 N N . GLU A 1 83 ? 14.006 -5.353 3.972 1.00 80.25 83 GLU A N 1
ATOM 659 C CA . GLU A 1 83 ? 15.373 -4.906 4.276 1.00 80.25 83 GLU A CA 1
ATOM 660 C C . GLU A 1 83 ? 16.264 -4.855 3.032 1.00 80.25 83 GLU A C 1
ATOM 662 O O . GLU A 1 83 ? 17.204 -4.066 2.977 1.00 80.25 83 GLU A O 1
ATOM 667 N N . LYS A 1 84 ? 15.958 -5.676 2.020 1.00 83.06 84 LYS A N 1
ATOM 668 C CA . LYS A 1 84 ? 16.684 -5.711 0.745 1.00 83.06 84 LYS A CA 1
ATOM 669 C C . LYS A 1 84 ? 16.110 -4.733 -0.280 1.00 83.06 84 LYS A C 1
ATOM 671 O O . LYS A 1 84 ? 16.457 -4.824 -1.454 1.00 83.06 84 LYS A O 1
ATOM 676 N N . GLU A 1 85 ? 15.191 -3.861 0.144 1.00 80.19 85 GLU A N 1
ATOM 677 C CA . GLU A 1 85 ? 14.451 -2.926 -0.710 1.00 80.19 85 GLU A CA 1
ATOM 678 C C . GLU A 1 85 ? 13.767 -3.619 -1.900 1.00 80.19 85 GLU A C 1
ATOM 680 O O . GLU A 1 85 ? 13.565 -3.035 -2.970 1.00 80.19 85 GLU A O 1
ATOM 685 N N . GLN A 1 86 ? 13.388 -4.890 -1.723 1.00 86.44 86 GLN A N 1
ATOM 686 C CA . GLN A 1 86 ? 12.612 -5.594 -2.727 1.00 8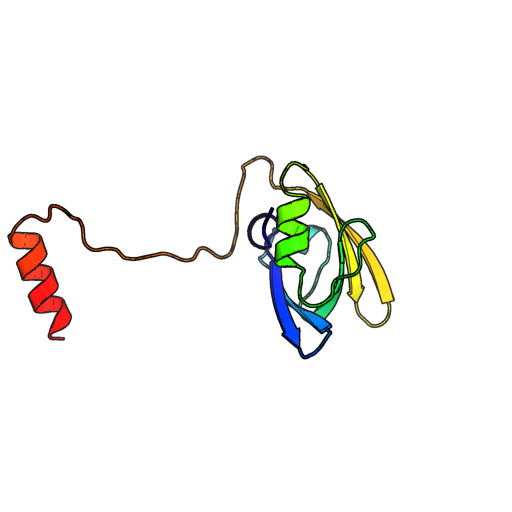6.44 86 GLN A CA 1
ATOM 687 C C . GLN A 1 86 ? 11.269 -4.882 -2.905 1.00 86.44 86 GLN A C 1
ATOM 689 O O . GLN A 1 86 ? 10.558 -4.605 -1.942 1.00 86.44 86 GLN A O 1
ATOM 694 N N . THR A 1 87 ? 10.919 -4.602 -4.160 1.00 88.06 87 THR A N 1
ATOM 695 C CA . THR A 1 87 ? 9.628 -4.016 -4.528 1.00 88.06 87 THR A CA 1
ATOM 696 C C . THR A 1 87 ? 8.850 -4.961 -5.436 1.00 88.06 87 THR A C 1
ATOM 698 O O . THR A 1 87 ? 9.398 -5.895 -6.024 1.00 88.06 87 THR A O 1
ATOM 701 N N . TRP A 1 88 ? 7.545 -4.729 -5.553 1.00 91.56 88 TRP A N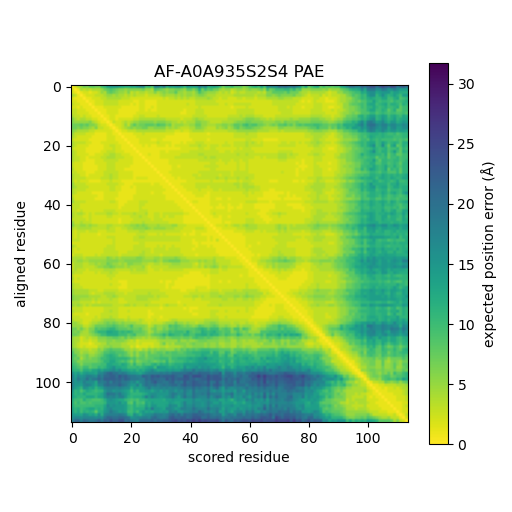 1
ATOM 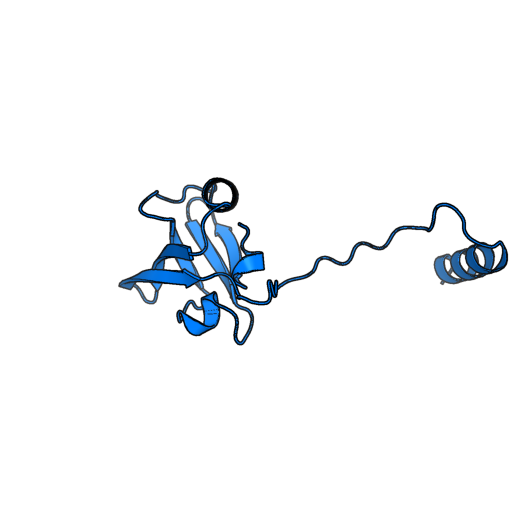702 C CA . TRP A 1 88 ? 6.634 -5.550 -6.348 1.00 91.56 88 TRP A CA 1
ATOM 703 C C . TRP A 1 88 ? 5.963 -4.738 -7.460 1.00 91.56 88 TRP A C 1
ATOM 705 O O . TRP A 1 88 ? 5.984 -3.504 -7.481 1.00 91.56 88 TRP A O 1
ATOM 715 N N . PHE A 1 89 ? 5.349 -5.456 -8.405 1.00 89.75 89 PHE A N 1
ATOM 716 C CA . PHE A 1 89 ? 4.555 -4.897 -9.503 1.00 89.75 89 PHE A CA 1
ATOM 717 C C . PHE A 1 89 ? 5.303 -3.889 -10.390 1.00 89.75 89 PHE A C 1
ATOM 719 O O . PHE A 1 89 ? 4.849 -2.761 -10.607 1.00 89.75 89 PHE A O 1
ATOM 726 N N . PHE A 1 90 ? 6.454 -4.304 -10.921 1.00 83.25 90 PHE A N 1
ATOM 727 C CA . PHE A 1 90 ? 7.259 -3.487 -11.824 1.00 83.25 90 PHE A CA 1
ATOM 728 C C . PHE A 1 90 ? 6.500 -3.085 -13.085 1.00 83.25 90 PHE A C 1
ATOM 730 O O . PHE A 1 90 ? 5.942 -3.916 -13.795 1.00 83.25 90 PHE A O 1
ATOM 737 N N . LYS A 1 91 ? 6.503 -1.779 -13.364 1.00 79.69 91 LYS A N 1
ATOM 738 C CA . LYS A 1 91 ? 6.121 -1.241 -14.667 1.00 79.69 91 LYS A CA 1
ATOM 739 C C . LYS A 1 91 ? 7.393 -1.079 -15.487 1.00 79.69 91 LYS A C 1
ATOM 741 O O . LYS A 1 91 ? 8.132 -0.118 -15.288 1.00 79.69 91 LYS A O 1
ATOM 746 N N . SER A 1 92 ? 7.651 -2.027 -16.377 1.00 80.31 92 SER A N 1
ATOM 747 C CA . SER A 1 92 ? 8.734 -1.903 -17.349 1.00 80.31 92 SER A CA 1
ATOM 748 C C . SER A 1 92 ? 8.363 -0.831 -18.369 1.00 80.31 92 SER A C 1
ATOM 750 O O . SER A 1 92 ? 7.303 -0.906 -18.989 1.00 80.31 92 SER A O 1
ATOM 752 N N . LYS A 1 93 ? 9.221 0.178 -18.536 1.00 81.12 93 LYS A N 1
ATOM 753 C CA . LYS A 1 93 ? 9.078 1.182 -19.593 1.00 81.12 93 LYS A CA 1
ATOM 754 C C . LYS A 1 93 ? 10.103 0.892 -20.677 1.00 81.12 93 LYS A C 1
ATOM 756 O O . LYS A 1 93 ? 11.303 0.949 -20.423 1.00 81.12 93 LYS A O 1
ATOM 761 N N . LEU A 1 94 ? 9.624 0.610 -21.881 1.00 82.25 94 LEU A N 1
ATOM 762 C CA . LEU A 1 94 ? 10.476 0.567 -23.061 1.00 82.25 94 LEU A CA 1
ATOM 763 C C . LEU A 1 94 ? 10.717 2.002 -23.532 1.00 82.25 94 LEU A C 1
ATOM 765 O O . LEU A 1 94 ? 9.785 2.800 -23.610 1.00 82.25 94 LEU A O 1
ATOM 769 N N . SER A 1 95 ? 11.973 2.332 -23.809 1.00 80.19 95 SER A N 1
ATOM 770 C CA . SER A 1 95 ? 12.364 3.611 -24.402 1.00 80.19 95 SER A CA 1
ATOM 771 C C . SER A 1 95 ? 13.359 3.340 -25.521 1.00 80.19 95 SER A C 1
ATOM 773 O O . SER A 1 95 ? 14.206 2.457 -25.394 1.00 80.19 95 SER A O 1
ATOM 775 N N . ILE A 1 96 ? 13.257 4.096 -26.612 1.00 81.38 96 ILE A N 1
ATOM 776 C CA . ILE A 1 96 ? 14.249 4.044 -27.687 1.00 81.38 96 ILE A CA 1
ATOM 777 C C . ILE A 1 96 ? 15.540 4.678 -27.159 1.00 81.38 96 ILE A C 1
ATOM 779 O O . ILE A 1 96 ? 15.506 5.745 -26.544 1.00 81.38 96 ILE A O 1
ATOM 783 N N . LEU A 1 97 ? 16.675 4.015 -27.381 1.00 82.56 97 LEU A N 1
ATOM 784 C CA . LEU A 1 97 ? 17.984 4.554 -27.017 1.00 82.56 97 LEU A CA 1
ATOM 785 C C . LEU A 1 97 ? 18.271 5.827 -27.825 1.00 82.56 97 LEU A C 1
ATOM 787 O O . LEU A 1 97 ? 18.143 5.825 -29.050 1.00 82.56 97 LEU A O 1
ATOM 791 N N . ALA A 1 98 ? 18.699 6.893 -27.141 1.00 75.00 98 ALA A N 1
ATOM 792 C CA . ALA A 1 98 ? 18.992 8.190 -27.761 1.00 75.00 98 ALA A CA 1
ATOM 793 C C . ALA A 1 98 ? 20.103 8.107 -28.824 1.00 75.00 98 ALA A C 1
ATOM 795 O O . ALA A 1 98 ? 20.066 8.824 -29.819 1.00 75.00 98 ALA A O 1
ATOM 796 N N . GLN A 1 99 ? 21.062 7.198 -28.636 1.00 76.44 99 GLN A N 1
ATOM 797 C CA . GLN A 1 99 ? 22.077 6.850 -29.626 1.00 76.44 99 GLN A CA 1
ATOM 798 C C . GLN A 1 99 ? 21.956 5.358 -29.931 1.00 76.44 99 GLN A C 1
ATOM 800 O O . GLN A 1 99 ? 22.460 4.512 -29.196 1.00 76.44 99 GLN A O 1
ATOM 805 N N . SER A 1 100 ? 21.226 5.040 -30.994 1.00 75.75 100 SER A N 1
ATOM 806 C CA . SER A 1 100 ? 21.123 3.685 -31.537 1.00 75.75 100 SER A CA 1
ATOM 807 C C . SER A 1 100 ? 22.025 3.554 -32.760 1.00 75.75 100 SER A C 1
ATOM 809 O O . SER A 1 100 ? 22.072 4.455 -33.602 1.00 75.75 100 SER A O 1
ATOM 811 N N . ALA A 1 101 ? 22.739 2.431 -32.858 1.00 82.50 101 ALA A N 1
ATOM 812 C CA . ALA A 1 101 ? 23.494 2.093 -34.061 1.00 82.50 101 ALA A CA 1
ATOM 813 C C . ALA A 1 101 ? 22.528 1.882 -35.235 1.00 82.50 101 ALA A C 1
ATOM 815 O O . ALA A 1 101 ? 21.396 1.440 -35.034 1.00 82.50 101 ALA A O 1
ATOM 816 N N . ASP A 1 102 ? 22.968 2.137 -36.465 1.00 82.62 102 ASP A N 1
ATOM 817 C CA . ASP A 1 102 ? 22.070 2.079 -37.628 1.00 82.62 102 ASP A CA 1
ATOM 818 C C . ASP A 1 102 ? 21.439 0.689 -37.812 1.00 82.62 102 ASP A C 1
ATOM 820 O O . ASP A 1 102 ? 20.228 0.582 -37.986 1.00 82.62 102 ASP A O 1
ATOM 824 N N . LYS A 1 103 ? 22.195 -0.385 -37.539 1.00 82.56 103 LYS A N 1
ATOM 825 C CA . LYS A 1 103 ? 21.664 -1.763 -37.505 1.00 82.56 103 LYS A CA 1
ATOM 826 C C . LYS A 1 103 ? 20.514 -1.967 -36.505 1.00 82.56 103 LYS A C 1
ATOM 828 O O . LYS A 1 103 ? 19.629 -2.790 -36.743 1.00 82.56 103 LYS A O 1
ATOM 833 N N . GLN A 1 104 ? 20.524 -1.255 -35.375 1.00 83.75 104 GLN A N 1
ATOM 834 C CA . GLN A 1 104 ? 19.457 -1.332 -34.368 1.00 83.75 104 GLN A CA 1
ATOM 835 C C . GLN A 1 104 ? 18.199 -0.592 -34.838 1.00 83.75 104 GLN A C 1
ATOM 837 O O . GLN A 1 104 ? 17.091 -1.074 -34.602 1.00 83.75 104 GLN A O 1
ATOM 842 N N . LYS A 1 105 ? 18.359 0.540 -35.538 1.00 83.94 105 LYS A N 1
ATOM 843 C CA . LYS A 1 105 ? 17.242 1.279 -36.148 1.00 83.94 105 LYS A CA 1
ATOM 844 C C . LYS A 1 105 ? 16.584 0.463 -37.256 1.00 83.94 105 LYS A C 1
ATOM 846 O O . LYS A 1 105 ? 15.360 0.366 -37.278 1.00 83.94 105 LYS A O 1
ATOM 851 N N . ASP A 1 106 ? 17.382 -0.169 -38.113 1.00 87.00 106 ASP A N 1
ATOM 852 C CA . ASP A 1 106 ? 16.887 -1.004 -39.212 1.00 87.00 106 ASP A CA 1
ATOM 853 C C . ASP A 1 106 ? 16.107 -2.210 -38.686 1.00 87.00 106 ASP A C 1
ATOM 855 O O . ASP A 1 106 ? 14.970 -2.445 -39.094 1.00 87.00 106 ASP A O 1
ATOM 859 N N . SER A 1 107 ? 16.666 -2.913 -37.696 1.00 86.69 107 SER A N 1
ATOM 860 C CA . SER A 1 107 ? 15.989 -4.040 -37.040 1.00 86.69 107 SER A CA 1
ATOM 861 C C . SER A 1 107 ? 14.665 -3.614 -36.391 1.00 86.69 107 SER A C 1
ATOM 863 O O . SER A 1 107 ? 13.657 -4.306 -36.523 1.00 86.69 107 SER A O 1
ATOM 865 N N . PHE A 1 108 ? 14.635 -2.454 -35.723 1.00 86.56 108 PHE A N 1
ATOM 866 C CA . PHE A 1 108 ? 13.411 -1.907 -35.130 1.00 86.56 108 PHE A CA 1
ATOM 867 C C . PHE A 1 108 ? 12.376 -1.494 -36.188 1.00 86.56 108 PHE A C 1
ATOM 869 O O . PHE A 1 108 ? 11.178 -1.685 -35.985 1.00 86.56 108 PHE A O 1
ATOM 876 N N . ASN A 1 109 ? 12.813 -0.942 -37.322 1.00 86.62 109 ASN A N 1
ATOM 877 C CA . ASN A 1 109 ? 11.928 -0.584 -38.429 1.00 86.62 109 ASN A CA 1
ATOM 878 C C . ASN A 1 109 ? 11.267 -1.813 -39.056 1.00 86.62 109 ASN A C 1
ATOM 880 O O . ASN A 1 109 ? 10.064 -1.768 -39.287 1.00 86.62 109 ASN A O 1
ATOM 884 N N . ILE A 1 110 ? 12.016 -2.905 -39.241 1.00 87.25 110 ILE A N 1
ATOM 885 C CA . ILE A 1 110 ? 11.468 -4.191 -39.698 1.00 87.25 110 ILE A CA 1
ATOM 886 C C . ILE A 1 110 ? 10.449 -4.727 -38.687 1.00 87.25 110 ILE A C 1
ATOM 888 O O . ILE A 1 110 ? 9.348 -5.117 -39.066 1.00 87.25 110 ILE A O 1
ATOM 892 N N . TRP A 1 111 ? 10.785 -4.712 -37.393 1.00 84.25 111 TRP A N 1
ATOM 893 C CA . TRP A 1 111 ? 9.892 -5.210 -36.345 1.00 84.25 111 TRP A CA 1
ATOM 894 C C . TRP A 1 111 ? 8.559 -4.452 -36.273 1.00 84.25 111 TRP A C 1
ATOM 896 O O . TRP A 1 111 ? 7.525 -5.080 -36.095 1.00 84.25 111 TRP A O 1
ATOM 906 N N . LYS A 1 112 ? 8.556 -3.125 -36.463 1.00 86.31 112 LYS A N 1
ATOM 907 C CA . LYS A 1 112 ? 7.326 -2.305 -36.457 1.00 86.31 112 LYS A CA 1
ATOM 908 C C . LYS A 1 112 ? 6.342 -2.623 -37.586 1.00 86.31 112 LYS A C 1
ATOM 910 O O . LYS A 1 112 ? 5.192 -2.204 -37.501 1.00 86.31 112 LYS A O 1
ATOM 915 N N . THR A 1 113 ? 6.818 -3.218 -38.676 1.00 84.31 113 THR A N 1
ATOM 916 C CA . THR A 1 113 ? 6.001 -3.514 -39.862 1.00 84.31 113 THR A CA 1
ATOM 917 C C . THR A 1 113 ? 5.396 -4.919 -39.858 1.00 84.31 113 THR A C 1
ATOM 919 O O . THR A 1 113 ? 4.638 -5.233 -40.774 1.00 84.31 113 THR A O 1
ATOM 922 N N . PHE A 1 114 ? 5.721 -5.739 -38.854 1.00 62.06 114 PHE A N 1
ATOM 923 C CA . PHE A 1 114 ? 4.985 -6.960 -38.515 1.00 62.06 114 PHE A CA 1
ATOM 924 C C . PHE A 1 114 ? 3.808 -6.633 -37.593 1.00 62.06 114 PHE A C 1
ATOM 926 O O . PHE A 1 114 ? 2.770 -7.316 -37.729 1.00 62.06 114 PHE A O 1
#

Radius of gyration: 19.05 Å; Cα contacts (8 Å, |Δi|>4): 190; chains: 1; bounding box: 40×25×52 Å

Secondary structure (DSSP, 8-state):
--GGGTTEEEEEETTEEEEEEE-TTSHHHHTT--TTPEEEEETTEEPSS-HHHHHHHTTT-SEEEEEEEETTEEEEEEEE--TT----S--------SS--HHHHHHHHHHHT-

Solvent-accessible surface area (backbone atoms only — not comparable to full-atom values): 6600 Å² total; per-residue (Å²): 65,52,55,34,43,30,15,41,42,69,45,78,58,89,73,43,39,28,27,65,44,58,39,86,88,21,37,34,36,74,57,66,54,51,66,72,22,34,49,46,25,51,72,87,43,73,43,68,91,38,56,69,58,53,34,44,71,53,36,90,52,65,58,47,38,38,31,30,37,48,95,92,36,82,47,75,39,71,36,48,53,46,93,83,68,57,67,38,88,84,81,86,77,89,74,83,65,95,81,63,55,70,72,56,51,53,53,49,55,58,60,74,74,108

Nearest PDB structures (foldseek):
  8w69-assembly1_E  TM=7.665E-01  e=8.610E-04  Escherichia coli
  8f0a-assembly1_D  TM=7.829E-01  e=2.371E-03  Escherichia coli K-12
  6jjk-assembly1_C  TM=7.118E-01  e=1.599E-03  Escherichia coli K-12
  4a8d-assembly1_A  TM=7.549E-01  e=4.402E-03  Escherichia coli
  6jjl-assembly1_F-2  TM=6.447E-01  e=3.515E-03  Escherichia coli K-12

Mean predicted aligned error: 6.46 Å

Foldseek 3Di:
DACQQQAWAWDDDQQWTFTQGGDPPGLCVVQVNDGGKTWADKQPHGDGVCVGVVCVVCVPDQKIWTWIQDPNDTDITIGGGDPVSHTDDDDDDDDDDPDDDPVRVVVVVVVVVD